Protein AF-A0A1U7GSH9-F1 (afdb_monomer)

Foldseek 3Di:
DFLVVLCVVVVVVVPPDPDSSVVVVVCVVVVLADWDDDPPGIHHDPVRSVVSVVVVVVPDDD

Structure (mmCIF, N/CA/C/O backbone):
data_AF-A0A1U7GSH9-F1
#
_entry.id   AF-A0A1U7GSH9-F1
#
loop_
_atom_site.group_PDB
_atom_site.id
_atom_site.type_symbol
_atom_site.label_atom_id
_atom_site.label_alt_id
_atom_site.label_comp_id
_atom_site.label_asym_id
_atom_site.label_entity_id
_atom_site.label_seq_id
_atom_site.pdbx_PDB_ins_code
_atom_site.Cartn_x
_atom_site.Cartn_y
_atom_site.Cartn_z
_atom_site.occupancy
_atom_site.B_iso_or_equiv
_atom_site.auth_seq_id
_atom_site.auth_comp_id
_atom_site.auth_asym_id
_atom_site.auth_atom_id
_atom_site.pdbx_PDB_model_num
ATOM 1 N N . MET A 1 1 ? -6.272 -3.026 6.425 1.00 93.00 1 MET A N 1
ATOM 2 C CA . MET A 1 1 ? -4.873 -3.487 6.480 1.00 93.00 1 MET A CA 1
ATOM 3 C C . MET A 1 1 ? -3.982 -2.343 6.924 1.00 93.00 1 MET A C 1
ATOM 5 O O . MET A 1 1 ? -4.271 -1.208 6.555 1.00 93.00 1 MET A O 1
ATOM 9 N N . THR A 1 2 ? -2.972 -2.601 7.746 1.00 95.69 2 THR A N 1
ATOM 10 C CA . THR A 1 2 ? -1.943 -1.621 8.123 1.00 95.69 2 THR A CA 1
ATOM 11 C C . THR A 1 2 ? -1.032 -1.305 6.932 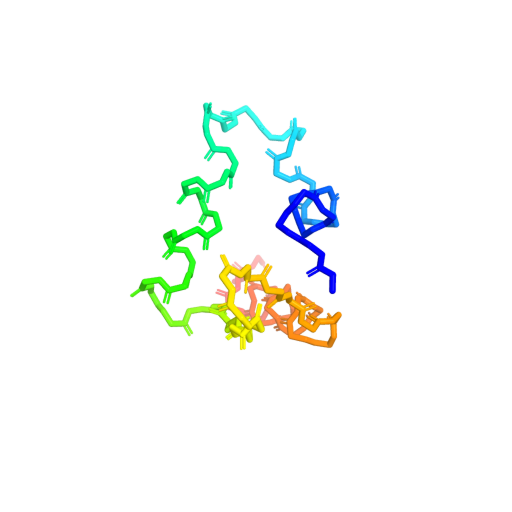1.00 95.69 2 THR A C 1
ATOM 13 O O . THR A 1 2 ? -1.142 -1.909 5.863 1.00 95.69 2 THR A O 1
ATOM 16 N N . GLU A 1 3 ? -0.130 -0.339 7.096 1.00 93.69 3 GLU A N 1
ATOM 17 C CA . GLU A 1 3 ? 0.860 -0.007 6.067 1.00 93.69 3 GLU A CA 1
ATOM 18 C C . GLU A 1 3 ? 1.841 -1.161 5.812 1.00 93.69 3 GLU A C 1
ATOM 20 O O . GLU A 1 3 ? 2.118 -1.487 4.662 1.00 93.69 3 GLU A O 1
ATOM 25 N N . GLU A 1 4 ? 2.284 -1.843 6.868 1.00 93.75 4 GLU A N 1
ATOM 26 C CA . GLU A 1 4 ? 3.159 -3.023 6.793 1.00 93.75 4 GLU A CA 1
ATOM 27 C C . GLU A 1 4 ? 2.489 -4.174 6.030 1.00 93.75 4 GLU A C 1
ATOM 29 O O . GLU A 1 4 ? 3.089 -4.784 5.146 1.00 93.75 4 GLU A O 1
ATOM 34 N N . GLU A 1 5 ? 1.211 -4.431 6.316 1.00 95.88 5 GLU A N 1
ATOM 35 C CA . GLU A 1 5 ? 0.424 -5.439 5.607 1.00 95.88 5 GLU A CA 1
ATOM 36 C C . GLU A 1 5 ? 0.234 -5.076 4.128 1.00 95.88 5 GLU A C 1
ATOM 38 O O . GLU A 1 5 ? 0.294 -5.953 3.269 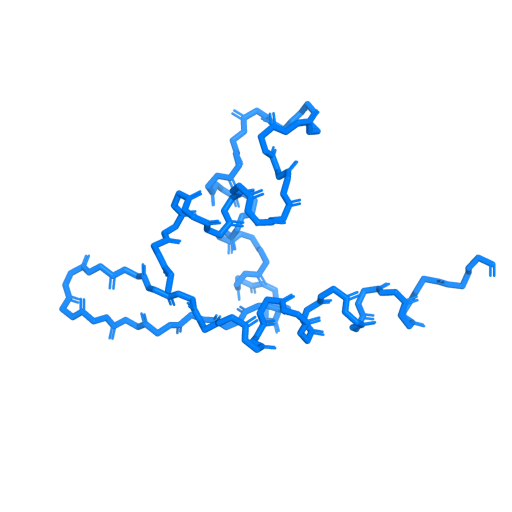1.00 95.88 5 GLU A O 1
ATOM 43 N N . ALA A 1 6 ? 0.032 -3.794 3.807 1.00 95.06 6 ALA A N 1
ATOM 44 C CA . ALA A 1 6 ? -0.086 -3.331 2.425 1.00 95.06 6 ALA A CA 1
ATOM 45 C C . ALA A 1 6 ? 1.241 -3.458 1.653 1.00 95.06 6 ALA A C 1
ATOM 47 O O . ALA A 1 6 ? 1.231 -3.859 0.488 1.00 95.06 6 ALA A O 1
ATOM 48 N N . ILE A 1 7 ? 2.380 -3.172 2.300 1.00 94.00 7 ILE A N 1
ATOM 49 C CA . ILE A 1 7 ? 3.726 -3.389 1.741 1.00 94.00 7 ILE A CA 1
ATOM 50 C C . ILE A 1 7 ? 3.914 -4.864 1.387 1.00 94.00 7 ILE A C 1
ATOM 52 O O . ILE A 1 7 ? 4.298 -5.173 0.257 1.00 94.00 7 ILE A O 1
ATOM 56 N N . ALA A 1 8 ? 3.598 -5.758 2.327 1.00 93.62 8 ALA A N 1
ATOM 57 C CA . ALA A 1 8 ? 3.712 -7.198 2.129 1.00 93.62 8 ALA A CA 1
ATOM 58 C C . ALA A 1 8 ? 2.747 -7.710 1.046 1.00 93.62 8 ALA A C 1
ATOM 60 O O . ALA A 1 8 ? 3.130 -8.533 0.214 1.00 93.62 8 ALA A O 1
ATOM 61 N N . PHE A 1 9 ? 1.514 -7.195 1.012 1.00 94.62 9 PHE A N 1
ATOM 62 C CA . PHE A 1 9 ? 0.506 -7.560 0.014 1.00 94.62 9 PHE A CA 1
ATOM 63 C C . PHE A 1 9 ? 0.948 -7.198 -1.409 1.00 94.62 9 PHE A C 1
ATOM 65 O O . PHE A 1 9 ? 0.853 -8.019 -2.318 1.00 94.62 9 PHE A O 1
ATOM 72 N N . LEU A 1 10 ? 1.483 -5.989 -1.601 1.00 91.50 10 LEU A N 1
ATOM 73 C CA . LEU A 1 10 ? 2.010 -5.528 -2.890 1.00 91.50 10 LEU A CA 1
ATOM 74 C C . LEU A 1 10 ? 3.434 -6.027 -3.178 1.00 91.50 10 LEU A C 1
ATOM 76 O O . LEU A 1 10 ? 3.994 -5.716 -4.230 1.00 91.50 10 LEU A O 1
ATOM 80 N N . ARG A 1 11 ? 4.025 -6.785 -2.247 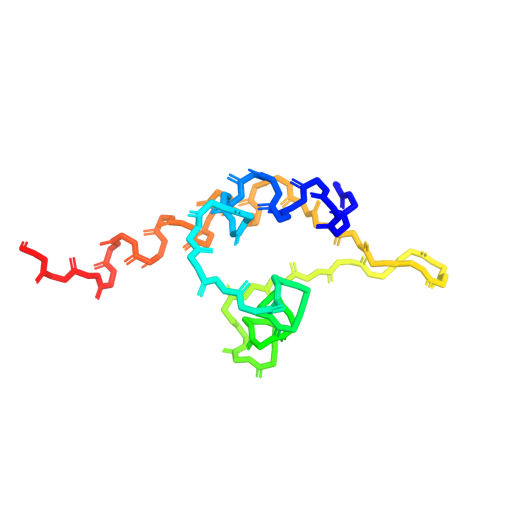1.00 91.06 11 ARG A N 1
ATOM 81 C CA . ARG A 1 11 ? 5.383 -7.336 -2.325 1.00 91.06 11 ARG A CA 1
ATOM 82 C C . ARG A 1 11 ? 6.466 -6.277 -2.559 1.00 91.06 11 ARG A C 1
ATOM 84 O O . ARG A 1 11 ? 7.510 -6.565 -3.154 1.00 91.06 11 ARG A O 1
ATOM 91 N N . LEU A 1 12 ? 6.233 -5.051 -2.080 1.00 87.94 12 LEU A N 1
ATOM 92 C CA . LEU A 1 12 ? 7.182 -3.935 -2.197 1.00 87.94 12 LEU A CA 1
ATOM 93 C C . LEU A 1 12 ? 8.463 -4.176 -1.383 1.00 87.94 12 LEU A C 1
ATOM 95 O O . LEU A 1 12 ? 9.480 -3.550 -1.655 1.00 87.94 12 LEU A O 1
ATOM 99 N N . ASP A 1 13 ? 8.413 -5.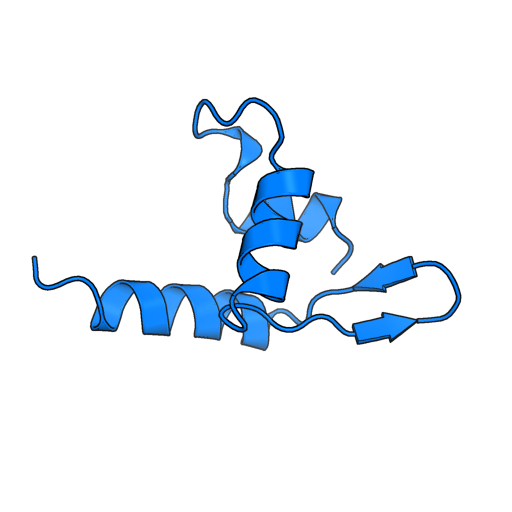101 -0.425 1.00 84.19 13 ASP A N 1
ATOM 100 C CA . ASP A 1 13 ? 9.540 -5.639 0.340 1.00 84.19 13 ASP A CA 1
ATOM 101 C C . ASP A 1 13 ? 10.487 -6.522 -0.493 1.00 84.19 13 ASP A C 1
ATOM 103 O O . ASP A 1 13 ? 11.648 -6.699 -0.130 1.00 84.19 13 ASP A O 1
ATOM 107 N N . THR A 1 14 ? 10.018 -7.079 -1.613 1.00 83.50 14 THR A N 1
ATOM 108 C CA . THR A 1 14 ? 10.806 -8.017 -2.441 1.00 83.50 14 THR A CA 1
ATOM 109 C C . THR A 1 14 ? 11.445 -7.390 -3.669 1.00 83.50 14 THR A C 1
ATOM 111 O O . THR A 1 14 ? 12.438 -7.891 -4.201 1.00 83.50 14 THR A O 1
ATOM 114 N N . ILE A 1 15 ? 10.887 -6.277 -4.127 1.00 77.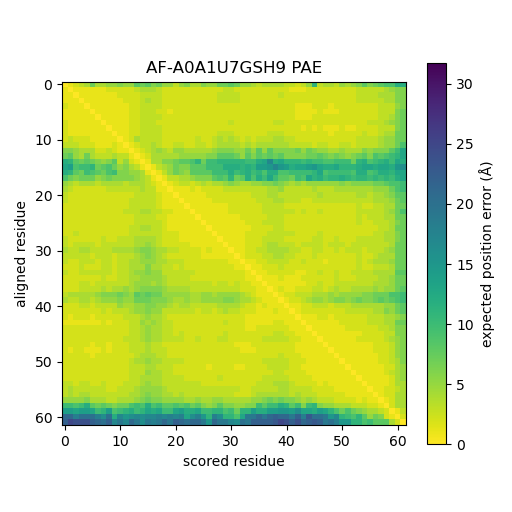44 15 ILE A N 1
ATOM 115 C CA . ILE A 1 15 ? 11.479 -5.444 -5.167 1.00 77.44 15 ILE A CA 1
ATOM 116 C C . ILE A 1 15 ? 12.512 -4.576 -4.443 1.00 77.44 15 ILE A C 1
ATOM 118 O O . ILE A 1 15 ? 12.221 -4.116 -3.347 1.00 77.44 15 ILE A O 1
ATOM 122 N N . ARG A 1 16 ? 13.721 -4.367 -4.992 1.00 69.44 16 ARG A N 1
ATOM 123 C CA . ARG A 1 16 ? 14.797 -3.552 -4.370 1.00 69.44 16 ARG A CA 1
ATOM 124 C C . ARG A 1 16 ? 14.414 -2.065 -4.251 1.00 69.44 16 ARG A C 1
ATOM 126 O O . ARG A 1 16 ? 15.024 -1.195 -4.868 1.00 69.44 16 ARG A O 1
ATOM 133 N N . VAL A 1 17 ? 13.380 -1.772 -3.484 1.00 76.69 17 VAL A N 1
ATOM 134 C CA . VAL A 1 17 ? 12.875 -0.453 -3.159 1.00 76.69 17 VAL A CA 1
ATOM 135 C C . VAL A 1 17 ? 13.504 -0.083 -1.825 1.00 76.69 17 VAL A C 1
ATOM 137 O O . VAL A 1 17 ? 13.308 -0.771 -0.830 1.00 76.69 17 VAL A O 1
ATOM 140 N N . ALA A 1 18 ? 14.288 0.995 -1.813 1.00 77.50 18 ALA A N 1
ATOM 141 C CA . ALA A 1 18 ? 14.991 1.442 -0.611 1.00 77.50 18 ALA A CA 1
ATOM 142 C C . ALA A 1 18 ? 14.031 1.836 0.526 1.00 77.50 18 ALA A C 1
ATOM 144 O O . ALA A 1 18 ? 14.374 1.687 1.694 1.00 77.50 18 ALA A O 1
ATOM 145 N N . ASP 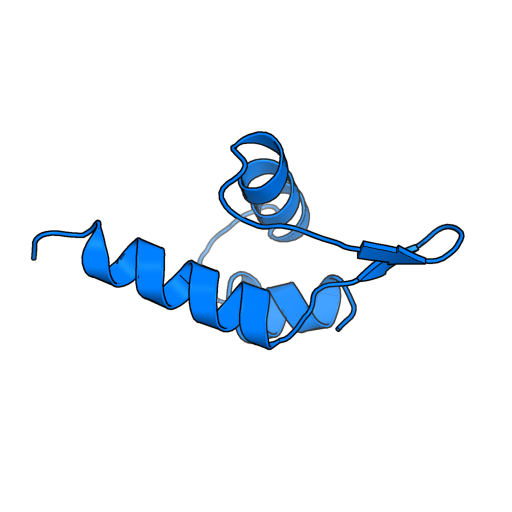A 1 19 ? 12.832 2.313 0.176 1.00 88.75 19 ASP A N 1
ATOM 146 C CA . ASP A 1 19 ? 11.784 2.681 1.127 1.00 88.75 19 ASP A CA 1
ATOM 147 C C . ASP A 1 19 ? 10.385 2.288 0.592 1.00 88.75 19 ASP A C 1
ATOM 149 O O . ASP A 1 19 ? 9.763 3.018 -0.201 1.00 88.75 19 ASP A O 1
ATOM 153 N N . PRO A 1 20 ? 9.883 1.098 0.975 1.00 89.94 20 PRO A N 1
ATOM 154 C CA . PRO A 1 20 ? 8.551 0.631 0.595 1.00 89.94 20 PRO A CA 1
ATOM 155 C C . PRO A 1 20 ? 7.414 1.536 1.101 1.00 89.94 20 PRO A C 1
ATOM 157 O O . PRO A 1 20 ? 6.413 1.712 0.401 1.00 89.94 20 PRO A O 1
ATOM 160 N N . ALA A 1 21 ? 7.578 2.167 2.267 1.00 90.31 21 ALA A N 1
ATOM 161 C CA . ALA A 1 21 ? 6.593 3.080 2.847 1.00 90.31 21 ALA A CA 1
ATOM 162 C C . ALA A 1 21 ? 6.504 4.387 2.044 1.00 90.31 21 ALA A C 1
ATOM 164 O O . ALA A 1 21 ? 5.412 4.831 1.668 1.00 90.31 21 ALA A O 1
ATOM 165 N N . ALA A 1 22 ? 7.650 4.964 1.665 1.00 91.88 22 ALA A N 1
ATOM 166 C CA . ALA A 1 22 ? 7.687 6.109 0.756 1.00 91.88 22 ALA A CA 1
ATOM 167 C C . ALA A 1 22 ? 7.061 5.784 -0.608 1.00 91.88 22 ALA A C 1
ATOM 169 O O . ALA A 1 22 ? 6.415 6.637 -1.218 1.00 91.88 22 ALA A O 1
ATOM 170 N N . THR A 1 23 ? 7.188 4.541 -1.074 1.00 91.81 23 THR A N 1
ATOM 171 C CA . THR A 1 23 ? 6.549 4.097 -2.320 1.00 91.81 23 THR A CA 1
ATOM 172 C C . THR A 1 23 ? 5.025 4.059 -2.199 1.00 91.81 23 THR A C 1
ATOM 174 O O . THR A 1 23 ? 4.339 4.618 -3.058 1.00 91.81 23 THR A O 1
ATOM 177 N N . LEU A 1 24 ? 4.477 3.510 -1.108 1.00 91.56 24 LEU A N 1
ATOM 178 C CA . LEU A 1 24 ? 3.037 3.587 -0.825 1.00 91.56 24 LEU A CA 1
ATOM 179 C C . LEU A 1 24 ? 2.545 5.030 -0.704 1.00 91.56 24 LEU A C 1
ATOM 181 O O . LEU A 1 24 ? 1.482 5.381 -1.218 1.00 91.56 24 LEU A O 1
ATOM 185 N N . ARG A 1 25 ? 3.317 5.891 -0.037 1.00 92.50 25 ARG A N 1
ATOM 186 C CA . ARG A 1 25 ? 3.019 7.323 0.048 1.00 92.50 25 ARG A CA 1
ATOM 187 C C . ARG A 1 25 ? 2.965 7.965 -1.338 1.00 92.50 25 ARG A C 1
ATOM 189 O O . ARG A 1 25 ? 1.995 8.652 -1.638 1.00 92.50 25 ARG A O 1
ATOM 196 N N . ARG A 1 26 ? 3.933 7.675 -2.207 1.00 92.50 26 ARG A N 1
ATOM 197 C CA . ARG A 1 26 ? 3.961 8.175 -3.586 1.00 92.50 26 ARG A CA 1
ATOM 198 C C . ARG A 1 26 ? 2.739 7.729 -4.391 1.00 92.50 26 ARG A C 1
ATOM 200 O O . ARG A 1 26 ? 2.220 8.514 -5.178 1.00 92.50 26 ARG A O 1
ATOM 207 N N . TYR A 1 27 ? 2.270 6.492 -4.221 1.00 93.00 27 TYR A N 1
ATOM 208 C CA . TYR A 1 27 ? 1.046 6.034 -4.891 1.00 93.00 27 TYR A CA 1
ATOM 209 C C . TYR A 1 27 ? -0.196 6.799 -4.428 1.00 93.00 27 TYR A C 1
ATOM 211 O O . TYR A 1 27 ? -1.052 7.105 -5.255 1.00 93.00 27 TYR A O 1
ATOM 219 N N . ARG A 1 28 ? -0.264 7.176 -3.146 1.00 93.00 28 ARG A N 1
ATOM 220 C CA . ARG A 1 28 ? -1.335 8.037 -2.622 1.00 93.00 28 ARG A CA 1
ATOM 221 C C . ARG A 1 28 ? -1.254 9.463 -3.152 1.00 93.00 28 ARG A C 1
ATOM 223 O O . ARG A 1 28 ? -2.262 10.000 -3.588 1.00 93.00 28 ARG A O 1
ATOM 230 N N . GLU A 1 29 ? -0.061 10.054 -3.159 1.00 94.50 29 GLU A N 1
ATOM 231 C CA . GLU A 1 29 ? 0.170 11.414 -3.678 1.00 94.50 29 GLU A CA 1
ATOM 232 C C . GLU A 1 29 ? -0.156 11.533 -5.174 1.00 94.50 29 GLU A C 1
ATOM 234 O O . GLU A 1 29 ? -0.547 12.596 -5.640 1.00 94.50 29 GLU A O 1
ATOM 239 N N . LYS A 1 30 ? -0.029 10.433 -5.922 1.00 92.94 30 LYS A N 1
ATOM 240 C CA . LYS A 1 30 ? -0.426 10.336 -7.333 1.00 92.94 30 LYS A CA 1
ATOM 241 C C . LYS A 1 30 ? -1.886 9.926 -7.549 1.00 92.94 30 LYS A C 1
ATOM 243 O O . LYS A 1 30 ? -2.249 9.616 -8.678 1.00 92.94 30 LYS A O 1
ATOM 248 N N . GLU A 1 31 ? -2.683 9.841 -6.486 1.00 92.50 31 GLU A N 1
ATOM 249 C CA . GLU A 1 31 ? -4.089 9.406 -6.514 1.00 92.50 31 GLU A CA 1
ATOM 250 C C . GLU A 1 31 ? -4.315 7.997 -7.104 1.00 92.50 31 GLU A C 1
ATOM 252 O O . GLU A 1 31 ? -5.436 7.618 -7.444 1.00 92.50 31 GLU A O 1
ATOM 257 N N . LEU A 1 32 ? -3.258 7.181 -7.183 1.00 92.06 32 LEU A N 1
ATOM 258 C CA . LEU A 1 32 ? -3.321 5.807 -7.688 1.00 92.06 32 LEU A CA 1
ATOM 259 C C . LEU A 1 32 ? -3.865 4.834 -6.639 1.00 92.06 32 LEU A C 1
ATOM 261 O O . LEU A 1 32 ? -4.435 3.801 -6.989 1.00 92.06 32 LEU A O 1
ATOM 265 N N . LEU A 1 33 ? -3.658 5.154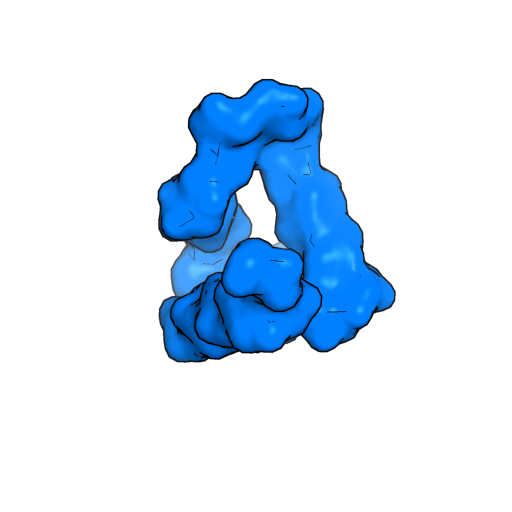 -5.361 1.00 94.12 33 LEU A N 1
ATOM 266 C CA . LEU A 1 33 ? -4.049 4.329 -4.228 1.00 94.12 33 LEU A CA 1
ATOM 267 C C . LEU A 1 33 ? -4.712 5.189 -3.157 1.00 94.12 33 LEU A C 1
ATOM 269 O O . LEU A 1 33 ? -4.164 6.216 -2.757 1.00 94.12 33 LEU A O 1
ATOM 2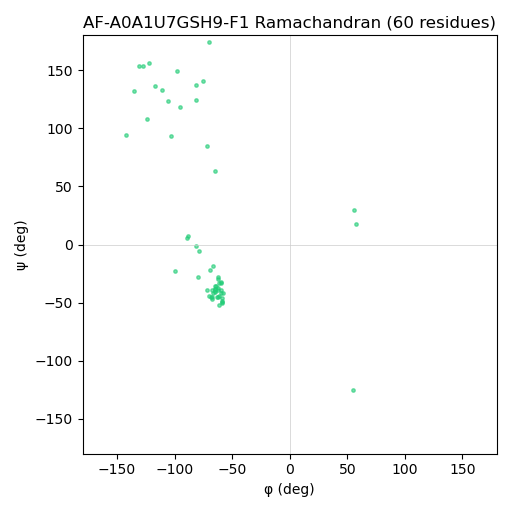73 N N . ARG A 1 34 ? -5.863 4.754 -2.647 1.00 94.56 34 ARG A N 1
ATOM 274 C CA . ARG A 1 34 ? -6.541 5.427 -1.530 1.00 94.56 34 ARG A CA 1
ATOM 275 C C . ARG A 1 34 ? -6.241 4.743 -0.204 1.00 94.56 34 ARG A C 1
ATOM 277 O O . ARG A 1 34 ? -6.064 3.531 -0.124 1.00 94.56 34 ARG A O 1
ATOM 284 N N . ALA A 1 35 ? -6.226 5.540 0.856 1.00 94.62 35 ALA A N 1
ATOM 285 C CA . ALA A 1 35 ? -6.108 5.052 2.219 1.00 94.62 35 ALA A CA 1
ATOM 286 C C . ALA A 1 35 ? -7.174 5.692 3.103 1.00 94.62 35 ALA A C 1
ATOM 288 O O . ALA A 1 35 ? -7.647 6.795 2.837 1.00 94.62 35 ALA A O 1
ATOM 289 N N . THR A 1 36 ? -7.536 4.991 4.168 1.00 95.38 36 THR A N 1
ATOM 290 C CA . THR A 1 36 ? -8.474 5.457 5.185 1.00 95.38 36 THR A CA 1
ATOM 291 C C . THR A 1 36 ? -7.691 5.831 6.432 1.00 95.38 36 THR A C 1
ATOM 293 O O . THR A 1 36 ? -6.959 5.008 6.987 1.00 95.38 36 THR A O 1
ATOM 296 N N . GLN A 1 37 ? -7.838 7.073 6.884 1.00 94.94 37 GLN A N 1
ATOM 297 C CA . GLN A 1 37 ? -7.285 7.491 8.163 1.00 94.94 37 GLN A CA 1
ATOM 298 C C . GLN A 1 37 ? -8.222 7.051 9.289 1.00 94.94 37 GLN A C 1
ATOM 300 O O . GLN A 1 37 ? -9.399 7.403 9.303 1.00 94.94 37 GLN A O 1
ATOM 305 N N . VAL A 1 38 ? -7.683 6.306 10.251 1.00 95.94 38 VAL A N 1
ATOM 306 C CA . VAL A 1 38 ? -8.389 5.919 11.474 1.00 95.94 38 VAL A CA 1
ATOM 307 C C . VAL A 1 38 ? -7.547 6.386 12.654 1.00 95.94 38 VAL A C 1
ATOM 309 O O . VAL A 1 38 ? -6.474 5.844 12.935 1.00 95.94 38 VAL A O 1
ATOM 312 N N . SER A 1 39 ? -8.024 7.428 13.343 1.00 95.06 39 SER A N 1
ATOM 313 C CA . SER A 1 39 ? -7.264 8.124 14.387 1.00 95.06 39 SER A CA 1
ATOM 314 C C . SER A 1 39 ? -5.906 8.618 13.846 1.00 95.06 39 SER A C 1
ATOM 316 O O . SER A 1 39 ? -5.852 9.334 12.844 1.00 95.06 39 SER A O 1
ATOM 318 N N . LYS A 1 40 ? -4.800 8.242 14.492 1.00 93.50 40 LYS A N 1
ATOM 319 C CA . LYS A 1 40 ? -3.427 8.621 14.122 1.00 93.50 40 LYS A CA 1
ATOM 320 C C . LYS A 1 40 ? -2.766 7.654 13.133 1.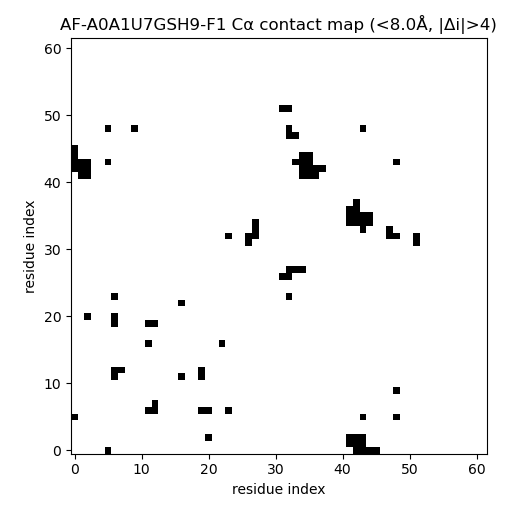00 93.50 40 LYS A C 1
ATOM 322 O O . LYS A 1 40 ? -1.570 7.774 12.889 1.00 93.50 40 LYS A O 1
ATOM 327 N N . ARG A 1 41 ? -3.498 6.659 12.620 1.00 93.12 41 ARG A N 1
ATOM 328 C CA . ARG A 1 41 ? -2.955 5.601 11.759 1.00 93.12 41 ARG A CA 1
ATOM 329 C C . ARG A 1 41 ? -3.660 5.554 10.411 1.00 93.12 41 ARG A C 1
ATOM 331 O O . ARG A 1 41 ? -4.800 5.994 10.265 1.00 93.12 41 ARG A O 1
ATOM 338 N N . ILE A 1 42 ? -2.950 5.006 9.434 1.00 94.25 42 ILE A N 1
ATOM 339 C CA . ILE A 1 42 ? -3.396 4.886 8.051 1.00 94.25 42 ILE A CA 1
ATOM 340 C C . ILE A 1 42 ? -3.640 3.414 7.753 1.00 94.25 42 ILE A C 1
ATOM 342 O O . ILE A 1 42 ? -2.816 2.560 8.080 1.00 94.25 42 ILE A O 1
ATOM 346 N N . PHE A 1 43 ? -4.788 3.137 7.146 1.00 96.06 43 PHE A N 1
ATOM 347 C CA . PHE A 1 43 ? -5.201 1.799 6.767 1.00 96.06 43 PHE A CA 1
ATOM 348 C C . PHE A 1 43 ? -5.584 1.743 5.295 1.00 96.06 43 PHE A C 1
ATOM 350 O O . PHE A 1 43 ? -6.042 2.721 4.708 1.00 96.06 43 PHE A O 1
ATOM 357 N N . TYR A 1 44 ? -5.445 0.561 4.716 1.00 96.50 44 TYR A N 1
ATOM 358 C CA . TYR A 1 44 ? -5.803 0.266 3.338 1.00 96.50 44 TYR A CA 1
ATOM 359 C C . TYR A 1 44 ? -6.916 -0.773 3.314 1.00 96.50 44 TYR A C 1
ATOM 361 O O . TYR A 1 44 ? -6.885 -1.755 4.067 1.00 96.50 44 TYR A O 1
ATOM 369 N N . LEU A 1 45 ? -7.911 -0.543 2.464 1.00 96.31 45 LEU A N 1
ATOM 370 C CA . LEU A 1 45 ? -8.898 -1.564 2.146 1.00 96.31 45 LEU A CA 1
ATOM 371 C C . LEU A 1 45 ? -8.252 -2.581 1.213 1.00 96.31 45 LEU A C 1
ATOM 373 O O . LEU A 1 45 ? -7.496 -2.212 0.315 1.00 96.31 45 LEU A O 1
ATOM 377 N N . ARG A 1 46 ? -8.571 -3.857 1.421 1.00 95.69 46 ARG A N 1
ATOM 378 C CA . ARG A 1 46 ? -8.090 -4.929 0.552 1.00 95.69 46 ARG A CA 1
ATOM 379 C C . ARG A 1 46 ? -8.544 -4.704 -0.891 1.00 95.69 46 ARG A C 1
ATOM 381 O O . ARG A 1 46 ? -7.712 -4.696 -1.789 1.00 95.69 46 ARG A O 1
ATOM 388 N N . ASP A 1 47 ? -9.827 -4.414 -1.077 1.00 96.75 47 ASP A N 1
ATOM 389 C CA . ASP A 1 47 ? -10.434 -4.181 -2.390 1.00 96.75 47 ASP A CA 1
ATOM 390 C C . ASP A 1 47 ? -9.781 -3.007 -3.138 1.00 96.75 47 ASP A C 1
ATOM 392 O O . ASP A 1 47 ? -9.659 -3.032 -4.360 1.00 96.75 47 ASP A O 1
ATOM 396 N N . GLU A 1 48 ? -9.299 -1.988 -2.418 1.00 96.25 48 GLU A N 1
ATOM 397 C CA . GLU A 1 48 ? -8.572 -0.864 -3.021 1.00 96.25 48 GLU A CA 1
ATOM 398 C C . GLU A 1 48 ? -7.172 -1.282 -3.497 1.00 96.25 48 GLU A C 1
ATOM 400 O O . GLU A 1 48 ? -6.742 -0.860 -4.570 1.00 96.25 48 GLU A O 1
ATOM 405 N N . LEU A 1 49 ? -6.467 -2.134 -2.742 1.00 95.62 49 LEU A N 1
ATOM 406 C CA . LEU A 1 49 ? -5.169 -2.684 -3.154 1.00 95.62 49 LEU A CA 1
ATOM 407 C C . LEU A 1 49 ? -5.318 -3.623 -4.362 1.00 95.62 49 LEU A C 1
ATOM 409 O O . LEU A 1 49 ? -4.530 -3.552 -5.304 1.00 95.62 49 LEU A O 1
ATOM 413 N N . GLU A 1 50 ? -6.350 -4.466 -4.367 1.00 96.12 50 GLU A N 1
ATOM 414 C CA . GLU A 1 50 ? -6.689 -5.325 -5.507 1.00 96.12 50 GLU A CA 1
ATOM 415 C C . GLU A 1 50 ? -7.075 -4.483 -6.737 1.00 96.12 50 GLU A C 1
ATOM 417 O O . GLU A 1 50 ? -6.560 -4.705 -7.836 1.00 96.12 50 GLU A O 1
ATOM 422 N N . GLY A 1 51 ? -7.906 -3.452 -6.553 1.00 96.00 51 GLY A N 1
ATOM 423 C CA . GLY A 1 51 ? -8.279 -2.502 -7.602 1.00 96.00 51 GLY A CA 1
ATOM 424 C C . GLY A 1 51 ? -7.089 -1.711 -8.150 1.00 96.00 51 GLY A C 1
ATOM 425 O O . GLY A 1 51 ? -7.001 -1.477 -9.356 1.00 96.00 51 GLY A O 1
ATOM 426 N N . PHE A 1 52 ? -6.133 -1.335 -7.300 1.00 94.31 52 PHE A N 1
ATOM 427 C CA . PHE A 1 52 ? -4.868 -0.737 -7.722 1.00 94.31 52 PHE A CA 1
ATOM 428 C C . PHE A 1 52 ? -4.079 -1.666 -8.656 1.00 94.31 52 PHE A C 1
ATOM 430 O O . PHE A 1 52 ? -3.706 -1.239 -9.749 1.00 94.31 52 PHE A O 1
ATOM 437 N N . LEU A 1 53 ? -3.883 -2.935 -8.280 1.00 93.31 53 LEU A N 1
ATOM 438 C CA . LEU A 1 53 ? -3.181 -3.911 -9.123 1.00 93.31 53 LEU A CA 1
ATOM 439 C C . LEU A 1 53 ? -3.904 -4.152 -10.451 1.00 93.31 53 LEU A C 1
ATOM 441 O O . LEU A 1 53 ? -3.260 -4.240 -11.499 1.00 93.31 53 LEU A O 1
ATOM 445 N N . LYS A 1 54 ? -5.239 -4.210 -10.426 1.00 94.69 54 LYS A N 1
ATOM 446 C CA . LYS A 1 54 ? -6.058 -4.360 -11.631 1.00 94.69 54 LYS A CA 1
ATOM 447 C C . LYS A 1 54 ? -5.859 -3.187 -12.594 1.00 94.69 54 LYS A C 1
ATOM 449 O O . LYS A 1 54 ? -5.489 -3.414 -13.741 1.00 94.69 54 LYS A O 1
ATOM 454 N N . ARG A 1 55 ? -5.994 -1.946 -12.109 1.00 93.31 55 ARG A N 1
ATOM 455 C CA . ARG A 1 55 ? -5.750 -0.725 -12.904 1.00 93.31 55 ARG A CA 1
ATOM 456 C C . ARG A 1 55 ? -4.332 -0.688 -13.474 1.00 93.31 55 ARG A C 1
ATOM 458 O O . ARG A 1 55 ? -4.143 -0.324 -14.630 1.00 93.31 55 ARG A O 1
ATOM 465 N N . LEU A 1 56 ? -3.334 -1.082 -12.678 1.00 89.62 56 LEU A N 1
ATOM 466 C CA . LEU A 1 56 ? -1.941 -1.134 -13.123 1.00 89.62 56 LEU A CA 1
ATOM 467 C C . LEU A 1 56 ? -1.735 -2.175 -14.233 1.00 89.62 56 LEU A C 1
ATOM 469 O O . LEU A 1 56 ? -0.983 -1.923 -15.169 1.00 89.62 56 LEU A O 1
ATOM 473 N N . THR A 1 57 ? -2.415 -3.319 -14.141 1.00 91.25 57 THR A N 1
ATOM 474 C CA . THR A 1 57 ? -2.380 -4.376 -15.162 1.00 91.25 57 THR A CA 1
ATOM 475 C C . THR A 1 57 ? -3.042 -3.909 -16.457 1.00 91.25 57 THR A C 1
ATOM 477 O O . THR A 1 57 ? -2.460 -4.061 -17.523 1.00 91.25 57 THR A O 1
ATOM 480 N N . GLU A 1 58 ? -4.221 -3.291 -16.370 1.00 90.12 58 GLU A N 1
ATOM 481 C CA . GLU A 1 58 ? -4.968 -2.773 -17.527 1.00 90.12 58 GLU A CA 1
ATOM 482 C C . GLU A 1 58 ? -4.232 -1.623 -18.231 1.00 90.12 58 GLU A C 1
ATOM 484 O O . GLU A 1 58 ? -4.261 -1.518 -19.454 1.00 90.12 58 GLU A O 1
ATOM 489 N N . SER A 1 59 ? -3.538 -0.774 -17.467 1.00 84.69 59 SER A N 1
ATOM 490 C CA . SER A 1 59 ? -2.745 0.340 -17.996 1.00 84.69 59 SER A CA 1
ATOM 491 C C . SER A 1 59 ? -1.378 -0.080 -18.548 1.00 84.69 59 SER A C 1
ATOM 493 O O . SER A 1 59 ? -0.658 0.777 -19.065 1.00 84.69 59 SER A O 1
ATOM 495 N N . ASN A 1 60 ? -0.980 -1.346 -18.410 1.00 77.62 60 ASN A N 1
ATOM 496 C CA . ASN A 1 60 ? 0.304 -1.844 -18.887 1.00 77.62 60 ASN A CA 1
ATOM 497 C C . ASN A 1 60 ? 0.085 -2.645 -20.181 1.00 77.62 60 ASN A C 1
ATOM 499 O O . ASN A 1 60 ? -0.199 -3.842 -20.096 1.00 77.62 60 ASN A O 1
ATOM 503 N N . PRO A 1 61 ? 0.199 -2.021 -21.372 1.00 57.78 61 PRO A N 1
ATOM 504 C CA . PRO A 1 61 ? 0.110 -2.725 -22.643 1.00 57.78 61 PRO A CA 1
ATOM 505 C C . PRO A 1 61 ? 1.383 -3.555 -22.814 1.00 57.78 61 PRO A C 1
ATOM 507 O O . PRO A 1 61 ? 2.378 -3.091 -23.368 1.00 57.78 61 PRO A O 1
ATOM 510 N N . ARG A 1 62 ? 1.393 -4.758 -22.251 1.00 56.78 62 ARG A N 1
ATOM 511 C CA . ARG A 1 62 ? 2.303 -5.803 -22.711 1.00 56.78 62 ARG A CA 1
ATOM 512 C C . ARG A 1 62 ? 1.727 -6.466 -23.946 1.00 56.78 62 ARG A C 1
ATOM 514 O O . ARG A 1 62 ? 0.506 -6.731 -23.937 1.00 56.78 62 ARG A O 1
#

Secondary structure (DSSP, 8-state):
--HHHHHHHTTTTTTT-S-HHHHHHHHHHTTSS--EEETTEEE--HHHHHHHHHHHHHT---

pLDDT: mean 90.49, std 8.22, range [56.78, 96.75]

Radius of gyration: 11.66 Å; Cα contacts (8 Å, |Δi|>4): 49; chains: 1; bounding box: 25×19×37 Å

Mean predicted aligned error: 3.8 Å

Sequence (62 aa):
MTEEEAIAFLRLDTIRVADPAATLRRYREKELLRATQVSKRIFYLRDELEGFLKRLTESNPR

Solvent-accessible surface area (backbone atoms only — not comparable to full-atom values): 3700 Å² total; per-residue (Å²): 75,48,60,70,54,48,32,60,72,71,40,35,81,74,46,98,52,96,49,44,66,61,49,54,49,50,35,37,78,66,71,60,40,75,71,48,77,56,89,99,44,60,30,34,55,67,68,51,55,53,49,33,53,50,53,53,53,72,72,47,89,122

Nearest PDB structures (foldseek):
  5gpe-assembly3_F  TM=5.787E-01  e=2.608E+00  Cupriavidus metallidurans CH34
  6c28-assembly2_B  TM=5.321E-01  e=2.792E+00  Rhodopseudomonas palustris CGA009